Protein AF-A0A2N2KCX5-F1 (afdb_monomer)

Mean predicted aligned error: 4.36 Å

Secondary structure (DSSP, 8-state):
--HHHHHHHHTT-GGG-------HHHHH-TT--EEE-TTT--EEE-TTT-----HHHHH-TT------PPP-

Solvent-accessible surface area (backbone atoms only — not comparable to full-atom values): 4602 Å² total; per-residue (Å²): 134,52,75,66,57,54,53,57,62,50,63,75,47,47,85,68,46,55,80,83,47,83,53,60,45,41,74,67,39,89,78,59,30,41,49,67,39,88,87,77,44,38,78,42,71,43,69,91,63,46,83,78,82,52,60,45,33,75,66,31,79,30,54,52,48,84,89,74,82,87,79,133

Sequence (72 aa):
MTPEEAAEEARRCLSLNQCEGCEVCRLICPDQAITKDPDTQRPVIDLRYCKGCGLCAHLCPKGAIIMVLEQE

pLDDT: mean 91.34, std 6.6, range [62.25, 97.62]

Radius of gyration: 14.06 Å; Cα contacts (8 Å, |Δi|>4): 85; chains: 1; bounding box: 22×30×42 Å

Structure (mmCIF, N/CA/C/O backbone):
data_AF-A0A2N2KCX5-F1
#
_entry.id   AF-A0A2N2KCX5-F1
#
loop_
_atom_site.group_PDB
_atom_site.id
_atom_site.type_symbol
_atom_site.label_atom_id
_atom_site.label_alt_id
_atom_site.label_comp_id
_atom_site.label_asym_id
_atom_site.label_entity_id
_atom_site.label_seq_id
_atom_site.pdbx_PDB_ins_code
_atom_site.Cartn_x
_atom_site.Cartn_y
_atom_site.Cartn_z
_atom_site.occupancy
_atom_site.B_iso_or_equiv
_atom_site.auth_seq_id
_atom_site.auth_comp_id
_atom_site.auth_asym_id
_atom_site.auth_atom_id
_atom_site.pdbx_PDB_model_num
ATOM 1 N N . MET A 1 1 ? -8.841 17.936 25.071 1.00 67.31 1 MET A N 1
ATOM 2 C CA . MET A 1 1 ? -8.872 16.924 24.009 1.00 67.31 1 MET A CA 1
ATOM 3 C C . MET A 1 1 ? -10.054 17.224 23.110 1.00 67.31 1 MET A C 1
ATOM 5 O O . MET A 1 1 ?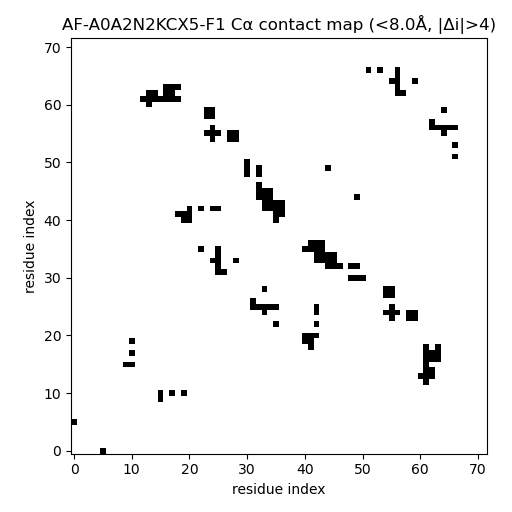 -11.196 17.063 23.534 1.00 67.31 1 MET A O 1
ATOM 9 N N . THR A 1 2 ? -9.785 17.790 21.943 1.00 93.75 2 THR A N 1
ATOM 10 C CA . THR A 1 2 ? -10.786 18.085 20.917 1.00 93.75 2 THR A CA 1
ATOM 11 C C . THR A 1 2 ? -11.152 16.798 20.161 1.00 93.75 2 THR A C 1
ATOM 13 O O . THR A 1 2 ? -10.407 15.814 20.217 1.00 93.75 2 THR A O 1
ATOM 16 N N . PRO A 1 3 ? -12.288 16.763 19.441 1.00 90.31 3 PRO A N 1
ATOM 17 C CA . PRO A 1 3 ? -12.624 15.631 18.575 1.00 90.31 3 PRO A CA 1
ATOM 18 C C . PRO A 1 3 ? -11.544 15.326 17.526 1.00 90.31 3 PRO A C 1
ATOM 20 O O . PRO A 1 3 ? -11.340 14.170 17.166 1.00 90.31 3 PRO A O 1
ATOM 23 N N . GLU A 1 4 ? -10.838 16.356 17.059 1.00 89.56 4 GLU A N 1
ATOM 24 C CA . GLU A 1 4 ? -9.777 16.242 16.059 1.00 89.56 4 GLU A CA 1
ATOM 25 C C . GLU A 1 4 ? -8.522 15.567 16.634 1.00 89.56 4 GLU A C 1
ATOM 27 O O . GLU A 1 4 ? -8.020 14.610 16.047 1.00 89.56 4 GLU A O 1
ATOM 32 N N . GLU A 1 5 ? -8.096 15.967 17.837 1.00 91.44 5 GLU A N 1
ATOM 33 C CA . GLU A 1 5 ? -6.985 15.334 18.567 1.00 91.44 5 GLU A CA 1
ATOM 34 C C . GLU A 1 5 ? -7.281 13.857 18.875 1.00 91.44 5 GLU A C 1
ATOM 36 O O . GLU A 1 5 ? -6.418 12.992 18.731 1.00 91.44 5 GLU A O 1
ATOM 41 N N . ALA A 1 6 ? -8.525 13.545 19.255 1.00 87.06 6 ALA A N 1
ATOM 42 C CA . ALA A 1 6 ? -8.949 12.167 19.495 1.00 87.06 6 ALA A CA 1
ATOM 43 C C . ALA A 1 6 ? -8.916 11.321 18.209 1.00 87.06 6 ALA A C 1
ATOM 45 O O . ALA A 1 6 ? -8.520 10.153 18.243 1.00 87.06 6 ALA A O 1
ATOM 46 N N . ALA A 1 7 ? -9.306 11.903 17.070 1.00 84.69 7 ALA A N 1
ATOM 47 C CA . ALA A 1 7 ? -9.244 11.233 15.776 1.00 84.69 7 ALA A CA 1
ATOM 48 C C . ALA A 1 7 ? -7.799 10.992 15.321 1.00 84.69 7 ALA A C 1
ATOM 50 O O . ALA A 1 7 ? -7.521 9.946 14.741 1.00 84.69 7 ALA A O 1
ATOM 51 N N . GLU A 1 8 ? -6.880 11.926 15.574 1.00 85.81 8 GLU A N 1
ATOM 52 C CA . GLU A 1 8 ? -5.458 11.769 15.257 1.00 85.81 8 GLU A CA 1
ATOM 53 C C . GLU A 1 8 ? -4.801 10.658 16.081 1.00 85.81 8 GLU A C 1
ATOM 55 O O . GLU A 1 8 ? -4.151 9.781 15.508 1.00 85.81 8 GLU A O 1
ATOM 60 N N . GLU A 1 9 ? -5.040 10.622 17.394 1.00 86.12 9 GLU A N 1
ATOM 61 C CA . GLU A 1 9 ? -4.514 9.560 18.258 1.00 86.12 9 GLU A CA 1
ATOM 62 C C . GLU A 1 9 ? -5.033 8.181 17.827 1.00 86.12 9 GLU A C 1
ATOM 64 O O . GLU A 1 9 ? -4.274 7.211 17.740 1.00 86.12 9 GLU A O 1
ATOM 69 N N . ALA A 1 10 ? -6.318 8.101 17.465 1.00 84.94 10 ALA A N 1
ATOM 70 C CA . ALA A 1 10 ? -6.927 6.862 17.012 1.00 84.94 10 ALA A CA 1
ATOM 71 C C . ALA A 1 10 ? -6.216 6.279 15.778 1.00 84.94 10 ALA A C 1
ATOM 73 O O . ALA A 1 10 ? -6.090 5.057 15.703 1.00 84.94 10 ALA A O 1
ATOM 74 N N . ARG A 1 11 ? -5.682 7.104 14.854 1.00 80.62 11 ARG A N 1
ATOM 75 C CA . ARG A 1 11 ? -5.021 6.638 13.609 1.00 80.62 11 ARG A CA 1
ATOM 76 C C . ARG A 1 11 ? -3.862 5.679 13.848 1.00 80.62 11 ARG A C 1
ATOM 78 O O . ARG A 1 11 ? -3.570 4.874 12.966 1.00 80.62 11 ARG A O 1
ATOM 85 N N . ARG A 1 12 ? -3.227 5.710 15.023 1.00 81.06 12 ARG A N 1
ATOM 86 C CA . ARG A 1 12 ? -2.157 4.770 15.401 1.00 81.06 12 ARG A CA 1
ATOM 87 C C . ARG A 1 12 ? -2.669 3.345 15.605 1.00 81.06 12 ARG A C 1
ATOM 89 O O . ARG A 1 12 ? -1.916 2.394 15.411 1.00 81.06 12 ARG A O 1
ATOM 96 N N . CYS A 1 13 ? -3.951 3.176 15.919 1.00 84.69 13 CYS A N 1
ATOM 97 C CA . CYS A 1 13 ? -4.563 1.871 16.118 1.00 84.69 13 CYS A CA 1
ATOM 98 C C . CYS A 1 13 ? -4.483 1.017 14.844 1.00 84.69 13 CYS A C 1
ATOM 100 O O . CYS A 1 13 ? -4.766 1.477 13.735 1.00 84.69 13 CYS A O 1
ATOM 102 N N . LEU A 1 14 ? -4.102 -0.250 15.013 1.00 81.38 14 LEU A N 1
ATOM 103 C CA . LEU A 1 14 ? -3.994 -1.207 13.912 1.00 81.38 14 LEU A CA 1
ATOM 104 C C . LEU A 1 14 ? -5.362 -1.574 13.319 1.00 81.38 14 LEU A C 1
ATOM 106 O O . LEU A 1 14 ? -5.452 -1.920 12.151 1.00 81.38 14 LEU A O 1
ATOM 110 N N . SER A 1 15 ? -6.440 -1.415 14.084 1.00 81.62 15 SER A N 1
ATOM 111 C CA . SER A 1 15 ? -7.782 -1.862 13.694 1.00 81.62 15 SER A CA 1
ATOM 112 C C . SER A 1 15 ? -8.579 -0.871 12.836 1.00 81.62 15 SER A C 1
ATOM 114 O O . SER A 1 15 ? -9.732 -1.142 12.518 1.00 81.62 15 SER A O 1
ATOM 116 N N . LEU A 1 16 ? -8.022 0.293 12.483 1.00 81.44 16 LEU A N 1
ATOM 117 C CA . LEU A 1 16 ? -8.768 1.334 11.759 1.00 81.44 16 LEU A CA 1
ATOM 118 C C . LEU A 1 16 ? -8.806 1.168 10.234 1.00 81.44 16 LEU A C 1
ATOM 120 O O . LEU A 1 16 ? -9.366 2.032 9.560 1.00 81.44 16 LEU A O 1
ATOM 124 N N . ASN A 1 17 ? -8.211 0.112 9.667 1.00 85.94 17 ASN A N 1
ATOM 125 C CA . ASN A 1 17 ? -8.188 -0.132 8.216 1.00 85.94 17 ASN A CA 1
ATOM 126 C C . ASN A 1 17 ? -7.701 1.065 7.377 1.00 85.94 17 ASN A C 1
ATOM 128 O O . ASN A 1 17 ? -8.000 1.182 6.191 1.00 85.94 17 ASN A O 1
ATOM 132 N N . GLN A 1 18 ? -6.915 1.960 7.985 1.00 89.00 18 GLN A N 1
ATOM 133 C CA . GLN A 1 18 ? -6.421 3.182 7.365 1.00 89.00 18 GLN A CA 1
ATOM 134 C C . GLN A 1 18 ? -4.915 3.079 7.124 1.00 89.00 18 GLN A C 1
ATOM 136 O O . GLN A 1 18 ? -4.134 2.858 8.046 1.00 89.00 18 GLN A O 1
ATOM 141 N N . CYS A 1 19 ? -4.496 3.262 5.871 1.00 91.75 19 CYS A N 1
ATOM 142 C CA . CYS A 1 19 ? -3.080 3.295 5.521 1.00 91.75 19 CYS A CA 1
ATOM 143 C C . CYS A 1 19 ? -2.395 4.537 6.113 1.00 91.75 19 CYS A C 1
ATOM 145 O O . CYS A 1 19 ? -2.868 5.656 5.911 1.00 91.75 19 CYS A O 1
ATOM 147 N N . GLU A 1 20 ? -1.256 4.326 6.776 1.00 89.81 20 GLU A N 1
ATOM 148 C CA . GLU A 1 20 ? -0.392 5.379 7.335 1.00 89.81 20 GLU A CA 1
ATOM 149 C C . GLU A 1 20 ? 0.954 5.516 6.597 1.00 89.81 20 GLU A C 1
ATOM 151 O O . GLU A 1 20 ? 1.836 6.237 7.044 1.00 89.81 20 GLU A O 1
ATOM 156 N N . GLY A 1 21 ? 1.136 4.812 5.473 1.00 91.25 21 GLY A N 1
ATOM 157 C CA . GLY A 1 21 ? 2.347 4.941 4.655 1.00 91.25 21 GLY A CA 1
ATOM 158 C C . GLY A 1 21 ? 3.599 4.268 5.232 1.00 91.25 21 GLY A C 1
ATOM 159 O O . GLY A 1 21 ? 4.703 4.723 4.957 1.00 91.25 21 GLY A O 1
ATOM 160 N N . CYS A 1 22 ? 3.451 3.173 5.990 1.00 92.44 22 CYS A N 1
ATOM 161 C CA . CYS A 1 22 ? 4.557 2.435 6.630 1.00 92.44 22 CYS A CA 1
ATOM 162 C C . CYS A 1 22 ? 5.478 1.640 5.676 1.00 92.44 22 CYS A C 1
ATOM 164 O O . CYS A 1 22 ? 6.415 0.990 6.125 1.00 92.44 22 CYS A O 1
ATOM 166 N N . GLU A 1 23 ? 5.192 1.639 4.370 1.00 94.38 23 GLU A N 1
ATOM 167 C CA . GLU A 1 23 ? 5.997 1.021 3.296 1.00 94.38 23 GLU A CA 1
ATOM 168 C C . GLU A 1 23 ? 6.182 -0.507 3.340 1.00 94.38 23 GLU A C 1
ATOM 170 O O . GLU A 1 23 ? 6.766 -1.068 2.415 1.00 94.38 23 GLU A O 1
ATOM 175 N N . VAL A 1 24 ? 5.595 -1.216 4.310 1.00 95.19 24 VAL A N 1
ATOM 176 C CA . VAL A 1 24 ? 5.650 -2.692 4.393 1.00 95.19 24 VAL A CA 1
ATOM 177 C C . VAL A 1 24 ? 5.203 -3.358 3.086 1.00 95.19 24 VAL A C 1
ATOM 179 O O . VAL A 1 24 ? 5.891 -4.235 2.570 1.00 95.19 24 VAL A O 1
ATOM 182 N N . CYS A 1 25 ? 4.085 -2.906 2.509 1.00 96.88 25 CYS A N 1
ATOM 183 C CA . CYS A 1 25 ? 3.569 -3.434 1.242 1.00 96.88 25 CYS A CA 1
ATOM 184 C C . CYS A 1 25 ? 4.554 -3.258 0.075 1.00 96.88 25 CYS A C 1
ATOM 186 O O . CYS A 1 25 ? 4.680 -4.156 -0.754 1.00 96.88 25 CYS A O 1
ATOM 188 N N . ARG A 1 26 ? 5.276 -2.133 0.035 1.00 96.81 26 ARG A N 1
ATOM 189 C CA . ARG A 1 26 ? 6.278 -1.831 -0.989 1.00 96.81 26 ARG A CA 1
ATOM 190 C C 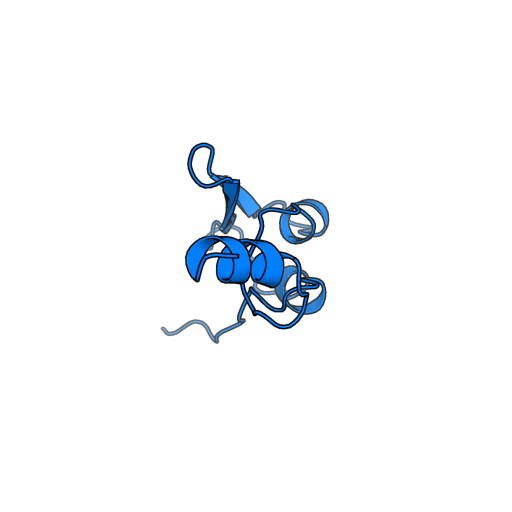. ARG A 1 26 ? 7.505 -2.722 -0.850 1.00 96.81 26 ARG A C 1
ATOM 192 O O . ARG A 1 26 ? 7.950 -3.282 -1.843 1.00 96.81 26 ARG A O 1
ATOM 199 N N . LEU A 1 27 ? 8.015 -2.875 0.371 1.00 96.38 27 LEU A N 1
ATOM 200 C CA . LEU A 1 27 ? 9.212 -3.672 0.649 1.00 96.38 27 LEU A CA 1
ATOM 201 C C . LEU A 1 27 ? 9.009 -5.164 0.380 1.00 96.38 27 LEU A C 1
ATOM 203 O O . LEU A 1 27 ? 9.950 -5.839 -0.025 1.00 96.38 27 LEU A O 1
ATOM 207 N N . ILE A 1 28 ? 7.796 -5.680 0.595 1.00 97.31 28 ILE A N 1
ATOM 208 C CA . ILE A 1 28 ? 7.508 -7.103 0.393 1.00 97.31 28 ILE A CA 1
ATOM 209 C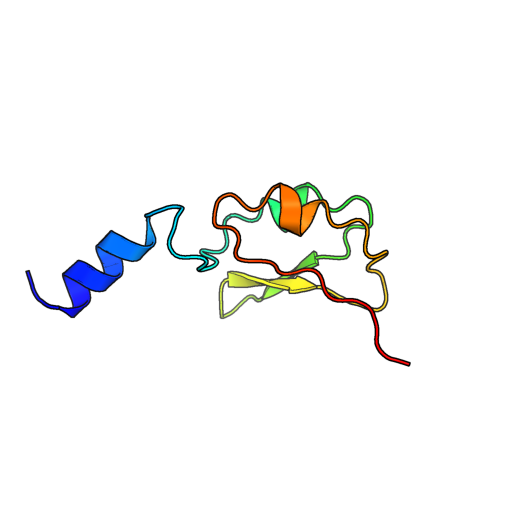 C . ILE A 1 28 ? 7.073 -7.453 -1.032 1.00 97.31 28 ILE A C 1
ATOM 211 O O . ILE A 1 28 ? 6.978 -8.631 -1.364 1.00 97.31 28 ILE A O 1
ATOM 215 N N . CYS A 1 29 ? 6.767 -6.468 -1.878 1.00 97.62 29 CYS A N 1
ATOM 216 C CA . CYS A 1 29 ? 6.303 -6.740 -3.233 1.00 97.62 29 CYS A CA 1
ATOM 217 C C . CYS A 1 29 ? 7.442 -7.360 -4.069 1.00 97.62 29 CYS A C 1
ATOM 219 O O . CYS A 1 29 ? 8.402 -6.653 -4.381 1.00 97.62 29 CYS A O 1
ATOM 221 N N . PRO A 1 30 ? 7.346 -8.643 -4.476 1.00 96.56 30 PRO A N 1
ATOM 222 C CA . PRO A 1 30 ? 8.435 -9.315 -5.189 1.00 96.56 30 PRO A CA 1
ATOM 223 C C . PRO A 1 30 ? 8.672 -8.714 -6.580 1.00 96.56 30 PRO A C 1
ATOM 225 O O . PRO A 1 30 ? 9.809 -8.619 -7.031 1.00 96.56 30 PRO A O 1
ATOM 228 N N . ASP A 1 31 ? 7.604 -8.248 -7.229 1.00 96.62 31 ASP A N 1
ATOM 229 C CA . ASP A 1 31 ? 7.642 -7.619 -8.552 1.00 96.62 31 ASP A CA 1
ATOM 230 C C . ASP A 1 31 ? 7.945 -6.112 -8.500 1.00 96.62 31 ASP A C 1
ATOM 232 O O . ASP A 1 31 ? 7.978 -5.459 -9.539 1.00 96.62 31 ASP A O 1
ATOM 236 N N . GLN A 1 32 ? 8.123 -5.535 -7.302 1.00 95.75 32 GLN A N 1
ATOM 237 C CA . GLN A 1 32 ? 8.325 -4.092 -7.096 1.00 95.75 32 GLN A CA 1
ATOM 238 C C . GLN A 1 32 ? 7.255 -3.211 -7.775 1.00 95.75 32 GLN A C 1
ATOM 240 O O . GLN A 1 32 ? 7.513 -2.077 -8.170 1.00 95.75 32 GLN A O 1
ATOM 245 N N . ALA A 1 33 ? 6.021 -3.710 -7.864 1.00 97.62 33 ALA A N 1
ATOM 246 C CA . ALA A 1 33 ? 4.895 -3.028 -8.506 1.00 97.62 33 ALA A CA 1
ATOM 247 C C . ALA A 1 33 ? 4.281 -1.892 -7.660 1.00 97.62 33 ALA A C 1
ATOM 249 O O . ALA A 1 33 ? 3.267 -1.315 -8.048 1.00 97.62 33 ALA A O 1
ATOM 250 N N . ILE A 1 34 ? 4.845 -1.592 -6.486 1.00 97.38 34 ILE A N 1
ATOM 251 C CA . ILE A 1 34 ? 4.300 -0.615 -5.539 1.00 97.38 34 ILE A CA 1
ATOM 252 C C . ILE A 1 34 ? 5.295 0.529 -5.357 1.00 97.38 34 ILE A C 1
ATOM 254 O O . ILE A 1 34 ? 6.431 0.325 -4.926 1.00 97.38 34 ILE A O 1
ATOM 258 N N . THR A 1 35 ? 4.853 1.748 -5.641 1.00 96.19 35 THR A N 1
ATOM 259 C CA . THR A 1 35 ? 5.594 2.988 -5.389 1.00 96.19 35 THR A CA 1
ATOM 260 C C . THR A 1 35 ? 4.920 3.787 -4.277 1.00 96.19 35 THR A C 1
ATOM 262 O O . THR A 1 35 ? 3.891 3.383 -3.735 1.00 96.19 35 THR A O 1
ATOM 265 N N . LYS A 1 36 ? 5.536 4.900 -3.874 1.00 94.81 36 LYS A N 1
ATOM 266 C CA . LYS A 1 36 ? 4.988 5.809 -2.867 1.00 94.81 36 LYS A CA 1
ATOM 267 C C . LYS A 1 36 ? 4.673 7.136 -3.536 1.00 94.81 36 LYS A C 1
ATOM 269 O O . LYS A 1 36 ? 5.541 7.704 -4.196 1.00 94.81 36 LYS A O 1
ATOM 274 N N . ASP A 1 37 ? 3.445 7.597 -3.362 1.00 94.50 37 ASP A N 1
ATOM 275 C CA . ASP A 1 37 ? 3.025 8.914 -3.815 1.00 94.50 37 ASP A CA 1
ATOM 276 C C . ASP A 1 37 ? 3.751 10.000 -2.994 1.00 94.50 37 ASP A C 1
ATOM 278 O O . ASP A 1 37 ? 3.767 9.912 -1.758 1.00 94.50 37 ASP A O 1
ATOM 282 N N . PRO A 1 38 ? 4.394 10.990 -3.637 1.00 92.44 38 PRO A N 1
ATOM 283 C CA . PRO A 1 38 ? 5.216 11.975 -2.940 1.00 92.44 38 PRO A CA 1
ATOM 284 C C . PRO A 1 38 ? 4.395 12.910 -2.044 1.00 92.44 38 PRO A C 1
ATOM 286 O O . PRO A 1 38 ? 4.885 13.298 -0.983 1.00 92.44 38 PRO A O 1
ATOM 289 N N . ASP A 1 39 ? 3.149 13.210 -2.412 1.00 93.81 39 ASP A N 1
ATOM 290 C CA . ASP A 1 39 ? 2.314 14.191 -1.717 1.00 93.81 39 ASP A CA 1
ATOM 291 C C . ASP A 1 39 ? 1.547 13.558 -0.549 1.00 93.81 39 ASP A C 1
ATOM 293 O O . ASP A 1 39 ? 1.515 14.078 0.565 1.00 93.81 39 ASP A O 1
ATOM 297 N N . THR A 1 40 ? 0.944 12.395 -0.784 1.00 90.69 40 THR A N 1
ATOM 298 C CA . THR A 1 40 ? 0.083 11.706 0.188 1.00 90.69 40 THR A CA 1
ATOM 299 C C . THR A 1 40 ? 0.827 10.688 1.044 1.00 90.69 40 THR A C 1
ATOM 301 O O . THR A 1 40 ? 0.270 10.205 2.032 1.00 90.69 40 THR A O 1
ATOM 304 N N . GLN A 1 41 ? 2.057 10.322 0.662 1.00 90.69 41 GLN A N 1
ATOM 305 C CA . GLN A 1 41 ? 2.856 9.260 1.287 1.00 90.69 41 GLN A CA 1
ATOM 306 C C . GLN A 1 41 ? 2.175 7.877 1.272 1.00 90.69 41 GLN A C 1
ATOM 308 O O . GLN A 1 41 ? 2.592 6.961 1.989 1.00 90.69 41 GLN A O 1
ATOM 313 N N . ARG A 1 42 ? 1.138 7.698 0.444 1.00 92.38 42 ARG A N 1
ATOM 314 C CA . ARG A 1 42 ? 0.389 6.443 0.308 1.00 92.38 42 ARG A CA 1
ATOM 315 C C . ARG A 1 42 ? 0.999 5.542 -0.769 1.00 92.38 42 ARG A C 1
ATOM 317 O O . ARG A 1 42 ? 1.618 6.040 -1.710 1.00 92.38 42 ARG A O 1
ATOM 324 N N . PRO A 1 43 ? 0.842 4.213 -0.643 1.00 95.81 43 PRO A N 1
ATOM 325 C CA . PRO A 1 43 ? 1.283 3.293 -1.676 1.00 95.81 43 PRO A CA 1
ATOM 326 C C . PRO A 1 43 ? 0.423 3.443 -2.934 1.00 95.81 43 PRO A C 1
ATOM 328 O O . PRO A 1 43 ? -0.804 3.497 -2.853 1.00 95.81 43 PRO A O 1
ATOM 331 N N . VAL A 1 44 ? 1.075 3.454 -4.091 1.00 96.12 44 VAL A N 1
ATOM 332 C CA . VAL A 1 44 ? 0.452 3.412 -5.416 1.00 96.12 44 VAL A CA 1
ATOM 333 C C . VAL A 1 44 ? 0.851 2.095 -6.060 1.00 96.12 44 VAL A C 1
ATOM 335 O O . VAL A 1 44 ? 2.035 1.781 -6.148 1.00 96.12 44 VAL A O 1
ATOM 338 N N . ILE A 1 45 ? -0.136 1.302 -6.471 1.00 95.62 45 ILE A N 1
ATOM 339 C CA . ILE A 1 45 ? 0.082 -0.020 -7.064 1.00 95.62 45 ILE A CA 1
ATOM 340 C C . ILE A 1 45 ? -0.082 0.107 -8.578 1.00 95.62 45 ILE A C 1
ATOM 342 O O . ILE A 1 45 ? -1.168 0.439 -9.051 1.00 95.62 45 ILE A O 1
ATOM 346 N N . ASP A 1 46 ? 0.974 -0.172 -9.342 1.00 95.94 46 ASP A N 1
ATOM 347 C CA . ASP A 1 46 ? 0.874 -0.268 -10.798 1.00 95.94 46 ASP A CA 1
ATOM 348 C C . ASP A 1 46 ? 0.295 -1.638 -11.173 1.00 95.94 46 ASP A C 1
ATOM 350 O O . ASP A 1 46 ? 0.986 -2.663 -11.170 1.00 95.94 46 ASP A O 1
ATOM 354 N N . LEU A 1 47 ? -1.001 -1.651 -11.491 1.00 93.75 47 LEU A N 1
ATOM 355 C CA . LEU A 1 47 ? -1.737 -2.869 -11.830 1.00 93.75 47 LEU A CA 1
ATOM 356 C C . LEU A 1 47 ? -1.211 -3.563 -13.095 1.00 93.75 47 LEU A C 1
ATOM 358 O O . LEU A 1 47 ? -1.417 -4.760 -13.242 1.00 93.75 47 LEU A O 1
ATOM 362 N N . ARG A 1 48 ? -0.459 -2.872 -13.965 1.00 93.44 48 ARG A N 1
ATOM 363 C CA . ARG A 1 48 ? 0.151 -3.492 -15.157 1.00 93.44 48 ARG A CA 1
ATOM 364 C C . ARG A 1 48 ? 1.297 -4.436 -14.795 1.00 93.44 48 ARG A C 1
ATOM 366 O O . ARG A 1 48 ? 1.562 -5.398 -15.514 1.00 93.44 48 ARG A O 1
ATOM 373 N N . TYR A 1 49 ? 1.995 -4.154 -13.695 1.00 94.81 49 TYR A N 1
ATOM 374 C CA . TYR A 1 49 ? 3.088 -4.991 -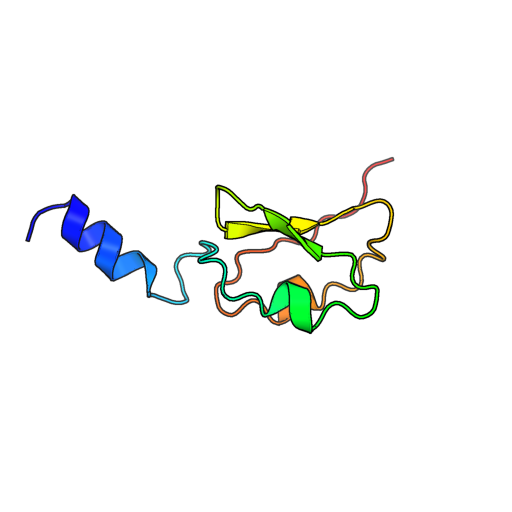13.194 1.00 94.81 49 TYR A CA 1
ATOM 375 C C . TYR A 1 49 ? 2.637 -5.931 -12.077 1.00 94.81 49 TYR A C 1
ATOM 377 O O . TYR A 1 49 ? 3.210 -7.010 -11.927 1.00 94.81 49 TYR A O 1
ATOM 385 N N . CYS A 1 50 ? 1.600 -5.551 -11.328 1.00 95.81 50 CYS A N 1
ATOM 386 C CA . CYS A 1 50 ? 1.019 -6.357 -10.263 1.00 95.81 50 CYS A CA 1
ATOM 387 C C . CYS A 1 50 ? 0.577 -7.739 -10.770 1.00 95.81 50 CYS A C 1
ATOM 389 O O . CYS A 1 50 ? -0.134 -7.852 -11.762 1.00 95.81 50 CYS A O 1
ATOM 391 N N . LYS A 1 51 ? 0.974 -8.800 -10.059 1.00 94.38 51 LYS A N 1
ATOM 392 C CA . LYS A 1 51 ? 0.578 -10.189 -10.365 1.00 94.38 51 LYS A CA 1
ATOM 393 C C . LYS A 1 51 ? -0.593 -10.699 -9.528 1.00 94.38 51 LYS A C 1
ATOM 395 O O . LYS A 1 51 ? -0.979 -11.852 -9.660 1.00 94.38 51 LYS A O 1
ATOM 400 N N . GLY A 1 52 ? -1.118 -9.877 -8.617 1.00 94.94 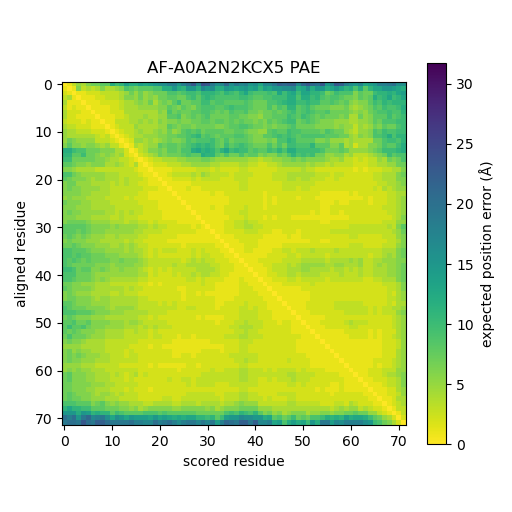52 GLY A N 1
ATOM 401 C CA . GLY A 1 52 ? -2.244 -10.263 -7.762 1.00 94.94 52 GLY A CA 1
ATOM 402 C C . GLY A 1 52 ? -1.912 -11.284 -6.664 1.00 94.94 52 GLY A C 1
ATOM 403 O O . GLY A 1 52 ? -2.820 -11.912 -6.136 1.00 94.94 52 GLY A O 1
ATOM 404 N N . CYS A 1 53 ? -0.642 -11.446 -6.268 1.00 96.25 53 CYS A N 1
ATOM 405 C CA . CYS A 1 53 ? -0.234 -12.454 -5.272 1.00 96.25 53 CYS A CA 1
ATOM 406 C C . CYS A 1 53 ? -0.791 -12.227 -3.850 1.00 96.25 53 CYS A C 1
ATOM 408 O O . CYS A 1 53 ? -0.750 -13.131 -3.021 1.00 96.25 53 CYS A O 1
ATOM 410 N N . GLY A 1 54 ? -1.272 -11.019 -3.538 1.00 95.88 54 GLY A N 1
ATOM 411 C CA . GLY A 1 54 ? -1.932 -10.705 -2.265 1.00 95.88 54 GLY A CA 1
ATOM 412 C C . GLY A 1 54 ? -1.017 -10.543 -1.045 1.00 95.88 54 GLY A C 1
ATOM 413 O O . GLY A 1 54 ? -1.518 -10.234 0.035 1.00 95.88 54 GLY A O 1
ATOM 414 N N . LEU A 1 55 ? 0.309 -10.669 -1.186 1.00 97.31 55 LEU A N 1
ATOM 415 C CA . LEU A 1 55 ? 1.258 -10.510 -0.069 1.00 97.31 55 LEU A CA 1
ATOM 416 C C . LEU A 1 55 ? 1.133 -9.148 0.625 1.00 97.31 55 LEU A C 1
ATOM 418 O O . LEU A 1 55 ? 1.166 -9.066 1.852 1.00 97.31 55 LEU A O 1
ATOM 422 N N . CYS A 1 56 ? 0.945 -8.080 -0.153 1.00 97.12 56 CYS A N 1
ATOM 423 C CA . CYS A 1 56 ? 0.759 -6.731 0.375 1.00 97.12 56 CYS A CA 1
ATOM 424 C C . CYS A 1 56 ? -0.498 -6.610 1.252 1.00 97.12 56 CYS A C 1
ATOM 426 O O . CYS A 1 56 ? -0.444 -5.943 2.282 1.00 97.12 56 CYS A O 1
ATOM 428 N N . ALA A 1 57 ? -1.597 -7.273 0.879 1.00 96.25 57 ALA A N 1
ATOM 429 C CA . ALA A 1 57 ? -2.831 -7.297 1.657 1.00 96.25 57 ALA A CA 1
ATOM 430 C C . ALA A 1 57 ? -2.686 -8.138 2.927 1.00 96.25 57 ALA A C 1
ATOM 432 O O . ALA A 1 57 ? -3.069 -7.688 4.002 1.00 96.25 57 ALA A O 1
ATOM 433 N N . HIS A 1 58 ? -2.064 -9.314 2.817 1.00 96.31 58 HIS A N 1
ATOM 434 C CA . HIS A 1 58 ? -1.864 -10.221 3.946 1.00 96.31 58 HIS A CA 1
ATOM 435 C C . HIS A 1 58 ? -0.976 -9.623 5.045 1.00 96.31 58 HIS A C 1
ATOM 437 O O . HIS A 1 58 ? -1.235 -9.818 6.228 1.00 96.31 58 HIS A O 1
ATOM 443 N N . LEU A 1 59 ? 0.065 -8.883 4.658 1.00 95.31 59 LEU A N 1
ATOM 444 C CA . LEU A 1 59 ? 1.040 -8.320 5.594 1.00 95.31 59 LEU A CA 1
ATOM 445 C C . LEU A 1 59 ? 0.744 -6.885 6.010 1.00 95.31 59 LEU A C 1
ATOM 447 O O . LEU A 1 59 ? 1.484 -6.332 6.821 1.00 95.31 59 LEU A O 1
ATOM 451 N N . CYS A 1 60 ? -0.302 -6.256 5.472 1.00 94.88 60 CYS A N 1
ATOM 452 C CA . CYS A 1 60 ? -0.677 -4.923 5.911 1.00 94.88 60 CYS A CA 1
ATOM 453 C C . CYS A 1 60 ? -1.147 -4.997 7.373 1.00 94.88 60 CYS A C 1
ATOM 455 O O . CYS A 1 60 ? -2.231 -5.522 7.625 1.00 94.88 60 CYS A O 1
ATOM 457 N N . PRO A 1 61 ? -0.409 -4.422 8.342 1.00 91.38 61 PRO A N 1
ATOM 458 C CA . PRO A 1 61 ? -0.770 -4.544 9.754 1.00 91.38 61 PRO A CA 1
ATOM 459 C C . PRO A 1 61 ? -2.069 -3.796 10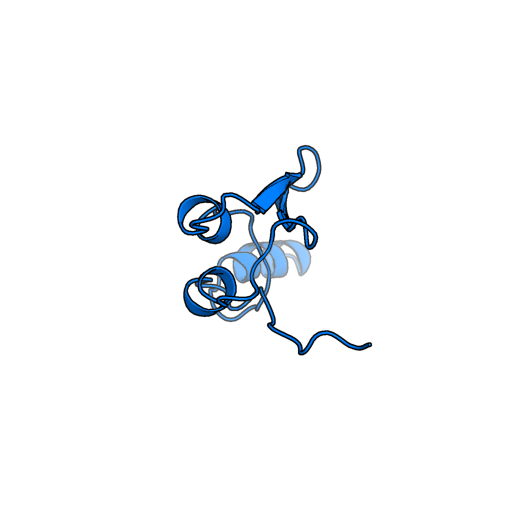.080 1.00 91.38 61 PRO A C 1
ATOM 461 O O . PRO A 1 61 ? -2.717 -4.086 11.078 1.00 91.38 61 PRO A O 1
ATOM 464 N N . LYS A 1 62 ? -2.449 -2.840 9.220 1.00 92.62 62 LYS A N 1
ATOM 465 C CA . LYS A 1 62 ? -3.705 -2.096 9.300 1.00 92.62 62 LYS A CA 1
ATOM 466 C C . LYS A 1 62 ? -4.860 -2.794 8.582 1.00 92.62 62 LYS A C 1
ATOM 468 O O . LYS A 1 62 ? -5.974 -2.339 8.743 1.00 92.62 62 LYS A O 1
ATOM 473 N N . GLY A 1 63 ? -4.619 -3.776 7.707 1.00 92.88 63 GLY A N 1
ATOM 474 C CA . GLY A 1 63 ? -5.660 -4.302 6.809 1.00 92.88 63 GLY A CA 1
ATOM 475 C C . GLY A 1 63 ? -6.169 -3.293 5.764 1.00 92.88 63 GLY A C 1
ATOM 476 O O . GLY A 1 63 ? -7.300 -3.388 5.303 1.00 92.88 63 GLY A O 1
ATOM 477 N N . ALA A 1 64 ? -5.355 -2.301 5.387 1.00 94.19 64 ALA A N 1
ATOM 478 C CA . ALA A 1 64 ? -5.764 -1.192 4.516 1.00 94.19 64 ALA A CA 1
ATOM 479 C C . ALA A 1 64 ? -5.773 -1.519 3.005 1.00 94.19 64 ALA A C 1
ATOM 481 O O . ALA A 1 64 ? -6.071 -0.643 2.195 1.00 94.19 64 ALA A O 1
ATOM 482 N N . ILE A 1 65 ? -5.401 -2.740 2.612 1.00 94.19 65 ILE A N 1
ATOM 483 C CA . ILE A 1 65 ? -5.353 -3.188 1.214 1.00 94.19 65 ILE A CA 1
ATOM 484 C C . ILE A 1 65 ? -6.353 -4.329 1.055 1.00 94.19 65 ILE A C 1
ATOM 486 O O . ILE A 1 65 ? -6.290 -5.315 1.786 1.00 94.19 65 ILE A O 1
ATOM 490 N N . ILE A 1 66 ? -7.252 -4.197 0.082 1.00 93.06 66 ILE A N 1
ATOM 491 C CA . ILE A 1 66 ? -8.291 -5.183 -0.214 1.00 93.06 66 ILE A CA 1
ATOM 492 C C . ILE A 1 66 ? -7.986 -5.805 -1.573 1.00 93.06 66 ILE A C 1
ATOM 494 O O . ILE A 1 66 ? -7.771 -5.093 -2.553 1.00 93.06 66 ILE A O 1
ATOM 498 N N . MET A 1 67 ? -7.978 -7.134 -1.618 1.00 94.31 67 MET A N 1
ATOM 499 C CA . MET A 1 67 ? -7.872 -7.885 -2.865 1.00 94.31 67 MET A CA 1
ATOM 500 C C . MET A 1 67 ? -9.264 -8.065 -3.461 1.00 94.31 67 MET A C 1
ATOM 502 O O . MET A 1 67 ? -10.193 -8.475 -2.765 1.00 94.31 67 MET A O 1
ATOM 506 N N . VAL A 1 68 ? -9.391 -7.785 -4.752 1.00 91.75 68 VAL A N 1
ATOM 507 C CA . VAL A 1 68 ? -10.607 -8.017 -5.533 1.00 91.75 68 VAL A CA 1
ATOM 508 C C . VAL A 1 68 ? -10.253 -8.840 -6.764 1.00 91.75 68 VAL A C 1
ATOM 510 O O . VAL A 1 68 ? -9.107 -8.818 -7.215 1.00 91.75 68 VAL A O 1
ATOM 513 N N . LEU A 1 69 ? -11.224 -9.588 -7.283 1.00 90.31 69 LEU A N 1
ATOM 514 C CA . LEU A 1 69 ? -11.065 -10.263 -8.566 1.00 90.31 69 LEU A CA 1
ATOM 515 C C . LEU A 1 69 ? -11.048 -9.214 -9.678 1.00 90.31 69 LEU A C 1
ATOM 517 O O . LEU A 1 69 ? -11.830 -8.261 -9.643 1.00 90.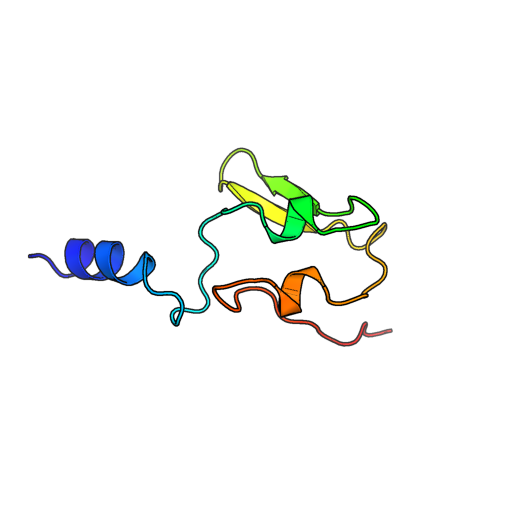31 69 LEU A O 1
ATOM 521 N N . GLU A 1 70 ? -10.151 -9.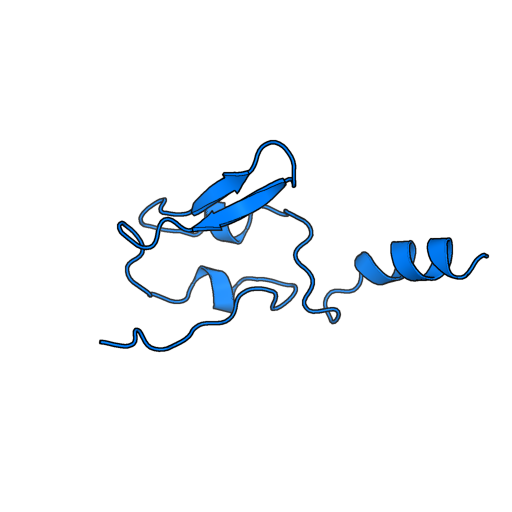395 -10.640 1.00 82.88 70 GLU A N 1
ATOM 522 C CA . GLU A 1 70 ? -10.135 -8.584 -11.852 1.00 82.88 70 GLU A CA 1
ATOM 523 C C . GLU A 1 70 ? -11.445 -8.817 -12.616 1.00 82.88 70 GLU A C 1
ATOM 525 O O . GLU A 1 70 ? -11.894 -9.956 -12.760 1.00 82.88 70 GLU A O 1
ATOM 530 N N . GLN A 1 71 ? -12.099 -7.728 -13.013 1.00 80.50 71 GLN A N 1
ATOM 531 C CA . GLN A 1 71 ? -13.319 -7.773 -13.812 1.00 80.50 71 GLN A CA 1
ATOM 532 C C . GLN A 1 71 ? -12.922 -7.590 -15.277 1.00 80.50 71 GLN A C 1
ATOM 534 O O . GLN A 1 71 ? -12.187 -6.651 -15.584 1.00 80.50 71 GLN A O 1
ATOM 539 N N . GLU A 1 72 ? -13.370 -8.511 -16.133 1.00 62.25 72 GLU A N 1
ATOM 540 C CA . GLU A 1 72 ? -13.189 -8.468 -17.594 1.00 62.25 72 GLU A CA 1
ATOM 541 C C . GLU A 1 72 ? -13.885 -7.265 -18.247 1.00 62.25 72 GLU A C 1
ATOM 543 O O . GLU A 1 72 ? -14.985 -6.878 -17.780 1.00 62.25 72 GLU A O 1
#

Foldseek 3Di:
DDPVVVVVVCVVDLAPLDDPLPCPLQVPQPQSQWDADPPRSDIDGNPVSDPQPCPSCVPRSNSNDDRDDDDD

Nearest PDB structures (foldseek):
  2ivf-assembly1_B  TM=8.444E-01  e=3.108E-02  Aromatole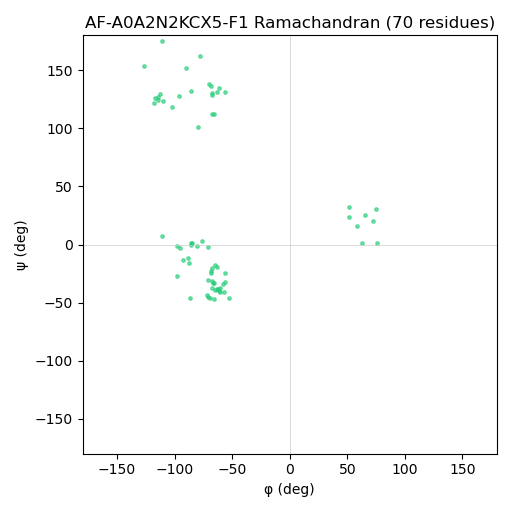um aromaticum EbN1
  6x1o-assembly1_D  TM=8.913E-01  e=8.382E-02  Pyrococcus furiosus COM1
  3ir5-assembly1_B  TM=8.467E-01  e=1.247E-01  Escherichia coli K-12
  3egw-assembly1_B  TM=8.206E-01  e=1.247E-01  Escherichia coli K-12
  8c0z-assembly1_F  TM=8.352E-01  e=1.332E-01  Aromatoleum aromaticum